Protein AF-A0A7K3GUL8-F1 (afdb_monomer)

Sequence (72 aa):
VPVSYSGGVFAARPVADAFRAELIRLDARFDLRPPLYEPVVGAVLHAASLAGTPLDDTARAALRSPQGPPAP

Nearest PDB structures (foldseek):
  6s84-assembly1_A  TM=4.867E-01  e=6.257E+00  Thermotoga maritima MSB8
  5cdi-assembly1_C  TM=2.851E-01  e=1.676E+00  Chlamydomonas reinhardtii
  3qpy-assembly1_C  TM=3.379E-01  e=6.706E+00  Neisseria meningitidis MC58

Secondary structure (DSSP, 8-state):
-EE---SGGGGSHHHHHHHHHHHHHTT---EE---SS-HHHHHHHHHHHHTT-PPPHHHHHHTSPP-PPP--

Structure (mmCIF, N/CA/C/O backbone):
data_AF-A0A7K3GUL8-F1
#
_entry.id   AF-A0A7K3GUL8-F1
#
loop_
_atom_site.group_PDB
_atom_site.id
_atom_site.type_symbol
_atom_site.label_atom_id
_atom_site.label_alt_id
_atom_site.label_comp_id
_atom_site.label_asym_id
_atom_site.label_entity_id
_atom_site.label_seq_id
_atom_site.pdbx_PDB_ins_code
_atom_site.Cartn_x
_atom_site.Cartn_y
_atom_site.Cartn_z
_atom_site.occupancy
_atom_site.B_iso_or_equiv
_atom_site.auth_seq_id
_atom_site.auth_comp_id
_atom_site.auth_asym_id
_atom_site.auth_atom_id
_atom_site.pdbx_PDB_model_num
ATOM 1 N N . VAL A 1 1 ? -6.109 -2.101 -11.542 1.00 77.06 1 VAL A N 1
ATOM 2 C CA . VAL A 1 1 ? -6.016 -2.393 -10.090 1.00 77.06 1 VAL A CA 1
ATOM 3 C C . VAL A 1 1 ? -4.788 -1.688 -9.535 1.00 77.06 1 VAL A C 1
ATOM 5 O O . VAL A 1 1 ? -3.728 -1.876 -10.118 1.00 77.06 1 VAL A O 1
ATOM 8 N N . PRO A 1 2 ? -4.905 -0.833 -8.504 1.00 76.94 2 PRO A N 1
ATOM 9 C CA . PRO A 1 2 ? -3.741 -0.175 -7.919 1.00 76.94 2 PRO A CA 1
ATOM 10 C C . PRO A 1 2 ? -2.830 -1.214 -7.263 1.00 76.94 2 PRO A C 1
ATOM 12 O O . PRO A 1 2 ? -3.297 -2.044 -6.483 1.00 76.94 2 PRO A O 1
ATOM 15 N N . VAL A 1 3 ? -1.544 -1.173 -7.594 1.00 79.38 3 VAL A N 1
ATOM 16 C CA . VAL A 1 3 ? -0.524 -2.063 -7.035 1.00 79.38 3 VAL A CA 1
ATOM 17 C C . VAL A 1 3 ? 0.644 -1.210 -6.565 1.00 79.38 3 VAL A C 1
ATOM 19 O O . VAL A 1 3 ? 1.094 -0.310 -7.271 1.00 79.38 3 VAL A O 1
ATOM 22 N N . SER A 1 4 ? 1.151 -1.515 -5.379 1.00 81.25 4 SER A N 1
ATOM 23 C CA . SER A 1 4 ? 2.384 -0.937 -4.852 1.00 81.25 4 SER A CA 1
ATOM 24 C C . SER A 1 4 ? 3.370 -2.059 -4.567 1.00 81.25 4 SER A C 1
ATOM 26 O O . SER A 1 4 ? 2.970 -3.152 -4.169 1.00 81.25 4 SER A O 1
ATOM 28 N N . TYR A 1 5 ? 4.657 -1.785 -4.759 1.00 80.81 5 TYR A N 1
ATOM 29 C CA . TYR A 1 5 ? 5.741 -2.670 -4.348 1.00 80.81 5 TYR A CA 1
ATOM 30 C C . TYR A 1 5 ? 6.599 -1.974 -3.291 1.00 80.81 5 TYR A C 1
ATOM 32 O O . TYR A 1 5 ? 6.752 -0.753 -3.289 1.00 80.81 5 TYR A O 1
ATOM 40 N N . SER A 1 6 ? 7.147 -2.763 -2.375 1.00 72.62 6 SER A N 1
ATOM 41 C CA . SER A 1 6 ? 8.016 -2.307 -1.290 1.00 72.62 6 SER A CA 1
ATOM 42 C C . SER A 1 6 ? 9.009 -3.410 -0.922 1.00 72.62 6 SER A C 1
ATOM 44 O O . SER A 1 6 ? 8.801 -4.568 -1.284 1.00 72.62 6 SER A O 1
ATOM 46 N N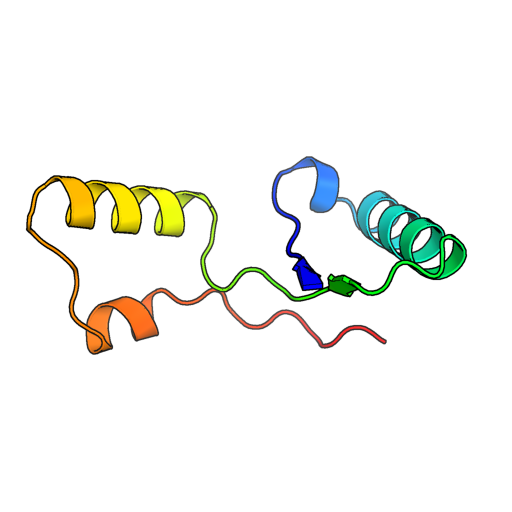 . GLY A 1 7 ? 10.049 -3.077 -0.158 1.00 76.75 7 GLY A N 1
ATOM 47 C CA . GLY A 1 7 ? 11.037 -4.036 0.348 1.00 76.75 7 GLY A CA 1
ATOM 48 C C . GLY A 1 7 ? 12.423 -3.859 -0.271 1.00 76.75 7 GLY A C 1
ATOM 49 O O . GLY A 1 7 ? 12.574 -3.261 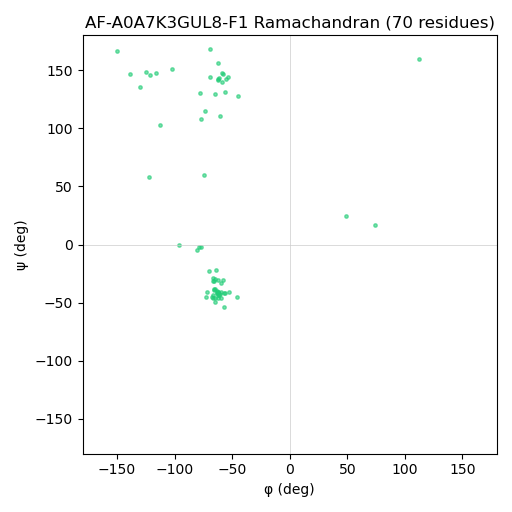-1.334 1.00 76.75 7 GLY A O 1
ATOM 50 N N . GLY A 1 8 ? 13.449 -4.385 0.406 1.00 80.88 8 GLY A N 1
ATOM 51 C CA . GLY A 1 8 ? 14.856 -4.102 0.088 1.00 80.88 8 GLY A CA 1
ATOM 52 C C . GLY A 1 8 ? 15.282 -4.463 -1.338 1.00 80.88 8 GLY A C 1
ATOM 53 O O . GLY A 1 8 ? 16.109 -3.774 -1.922 1.00 80.88 8 GLY A O 1
ATOM 54 N N . VAL A 1 9 ? 14.665 -5.481 -1.942 1.00 85.25 9 VAL A N 1
ATOM 55 C CA . VAL A 1 9 ? 14.921 -5.876 -3.339 1.00 85.25 9 VAL A CA 1
ATOM 56 C C . VAL A 1 9 ? 14.531 -4.766 -4.323 1.00 85.25 9 VAL A C 1
ATOM 58 O O . VAL A 1 9 ? 15.270 -4.487 -5.263 1.00 85.25 9 VAL A O 1
ATOM 61 N N . PHE A 1 10 ? 13.416 -4.076 -4.075 1.00 83.94 10 PHE A N 1
ATOM 62 C CA . PHE A 1 10 ? 12.941 -2.978 -4.920 1.00 83.94 10 PHE A CA 1
ATOM 63 C C . PHE A 1 10 ? 13.656 -1.645 -4.658 1.00 83.94 10 PHE A C 1
ATOM 65 O O . PHE A 1 10 ? 13.439 -0.689 -5.400 1.00 83.94 10 PHE A O 1
ATOM 72 N N . ALA A 1 11 ? 14.539 -1.573 -3.653 1.00 80.38 11 ALA A N 1
ATOM 73 C CA . ALA A 1 11 ? 15.436 -0.429 -3.484 1.00 80.38 11 ALA A CA 1
ATOM 74 C C . ALA A 1 11 ? 16.517 -0.382 -4.583 1.00 80.38 11 ALA A C 1
ATOM 76 O O . ALA A 1 11 ? 17.052 0.683 -4.894 1.00 80.38 11 ALA A O 1
ATOM 77 N N . ALA A 1 12 ? 16.824 -1.523 -5.210 1.00 87.00 12 ALA A N 1
ATOM 78 C CA . ALA A 1 12 ? 17.697 -1.573 -6.371 1.00 87.00 12 ALA A CA 1
ATOM 79 C C . ALA A 1 12 ? 16.940 -1.098 -7.622 1.00 87.00 12 ALA A C 1
ATOM 81 O O . ALA A 1 12 ? 16.102 -1.821 -8.163 1.00 87.00 12 ALA A O 1
ATOM 82 N N . ARG A 1 13 ? 17.281 0.099 -8.124 1.00 85.19 13 ARG A N 1
ATOM 83 C CA . ARG A 1 13 ? 16.682 0.683 -9.343 1.00 85.19 13 ARG A CA 1
ATOM 84 C C . ARG A 1 13 ? 16.581 -0.298 -10.527 1.00 85.19 13 ARG A C 1
ATOM 86 O O . ARG A 1 13 ? 15.490 -0.398 -11.078 1.00 85.19 13 ARG A O 1
ATOM 93 N N . PRO A 1 14 ? 17.620 -1.094 -10.866 1.00 90.06 14 PRO A N 1
ATOM 94 C CA . PRO A 1 14 ? 17.529 -2.035 -11.987 1.00 90.06 14 PRO A CA 1
ATOM 95 C C . PRO A 1 14 ? 16.416 -3.078 -11.827 1.00 90.06 14 PRO A C 1
ATOM 97 O O . PRO A 1 14 ? 15.808 -3.490 -12.811 1.00 90.06 14 PRO A O 1
ATOM 100 N N . VAL A 1 15 ? 16.130 -3.493 -10.589 1.00 89.75 15 VAL A N 1
ATOM 101 C CA . VAL A 1 15 ? 15.072 -4.468 -10.300 1.00 89.75 15 VAL A CA 1
ATOM 102 C C . VAL A 1 15 ? 13.695 -3.832 -10.468 1.00 89.75 15 VAL A C 1
ATOM 104 O O . VAL A 1 15 ? 12.820 -4.425 -11.097 1.00 89.75 15 VAL A O 1
ATOM 107 N N . ALA A 1 16 ? 13.505 -2.619 -9.944 1.00 86.06 16 ALA A N 1
ATOM 108 C CA . ALA A 1 16 ? 12.246 -1.890 -10.079 1.00 86.06 16 ALA A CA 1
ATOM 109 C C . ALA A 1 16 ? 11.916 -1.575 -11.550 1.00 86.06 16 ALA A C 1
ATOM 111 O O . ALA A 1 16 ? 10.770 -1.743 -11.974 1.00 86.06 16 ALA A O 1
ATOM 112 N N . ASP A 1 17 ? 12.923 -1.182 -12.332 1.00 88.75 17 ASP A N 1
ATOM 113 C CA . ASP A 1 17 ? 12.769 -0.852 -13.750 1.00 88.75 17 ASP A CA 1
ATOM 114 C C . ASP A 1 17 ? 12.408 -2.098 -14.579 1.00 88.75 17 ASP A C 1
ATOM 116 O O . ASP A 1 17 ? 11.446 -2.072 -15.351 1.00 88.75 17 ASP A O 1
ATOM 120 N N . ALA A 1 18 ? 13.108 -3.220 -14.369 1.00 90.75 18 ALA A N 1
ATOM 121 C CA . ALA A 1 18 ? 12.815 -4.482 -15.053 1.00 90.75 18 ALA A CA 1
ATOM 122 C C . ALA A 1 18 ? 11.417 -5.019 -14.707 1.00 90.75 18 ALA A C 1
ATOM 124 O O . ALA A 1 18 ? 10.673 -5.447 -15.590 1.00 90.75 18 ALA A O 1
ATOM 125 N N . PHE A 1 19 ? 11.027 -4.941 -13.432 1.00 88.00 19 PHE A N 1
ATOM 126 C CA . PHE A 1 19 ? 9.692 -5.337 -12.988 1.00 88.00 19 PHE A CA 1
ATOM 127 C C . PHE A 1 19 ? 8.600 -4.523 -13.689 1.00 88.00 19 PHE A C 1
ATOM 129 O O . PHE A 1 19 ? 7.633 -5.092 -14.194 1.00 88.00 19 PHE A O 1
ATOM 136 N N . ARG A 1 20 ? 8.769 -3.197 -13.777 1.00 86.25 20 ARG A N 1
ATOM 137 C CA . ARG A 1 20 ? 7.826 -2.317 -14.476 1.00 86.25 20 ARG A CA 1
ATOM 138 C C . ARG A 1 20 ? 7.736 -2.628 -15.971 1.00 86.25 20 ARG A C 1
ATOM 140 O O . ARG A 1 20 ? 6.633 -2.628 -16.513 1.00 86.25 20 ARG A O 1
ATOM 147 N N . ALA A 1 21 ? 8.864 -2.889 -16.627 1.00 88.94 21 ALA A N 1
ATOM 148 C CA . ALA A 1 21 ? 8.896 -3.210 -18.051 1.00 88.94 21 ALA A CA 1
ATOM 149 C C . ALA A 1 21 ? 8.130 -4.507 -18.365 1.00 88.94 21 ALA A C 1
ATOM 151 O O . ALA A 1 21 ? 7.299 -4.530 -19.273 1.00 88.94 21 ALA A O 1
ATOM 152 N N . GLU A 1 22 ? 8.346 -5.562 -17.575 1.00 89.94 22 GLU A N 1
ATOM 153 C CA . GLU A 1 22 ? 7.630 -6.832 -17.747 1.00 89.94 22 GLU A CA 1
ATOM 154 C C . GLU A 1 22 ? 6.138 -6.696 -17.473 1.00 89.94 22 GLU A C 1
ATOM 156 O O . GLU A 1 22 ? 5.311 -7.251 -18.194 1.00 89.94 22 GLU A O 1
ATOM 161 N N . LEU A 1 23 ? 5.785 -5.904 -16.467 1.00 85.56 23 LEU A N 1
ATOM 162 C CA . LEU A 1 23 ? 4.407 -5.563 -16.179 1.00 85.56 23 LEU A CA 1
ATOM 163 C C . LEU A 1 23 ? 3.735 -4.913 -17.404 1.00 85.56 23 LEU A C 1
ATOM 165 O O . LEU A 1 23 ? 2.710 -5.421 -17.864 1.00 85.56 23 LEU A O 1
A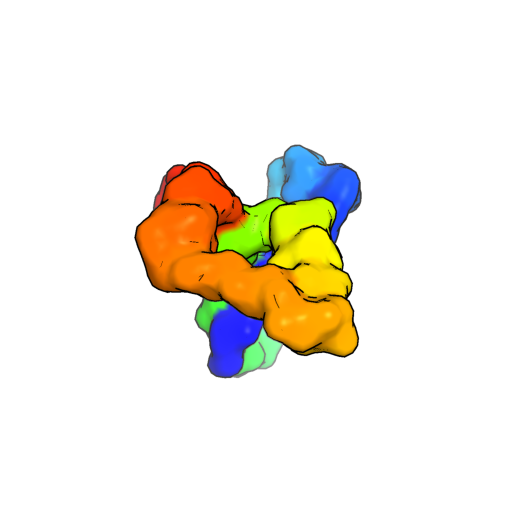TOM 169 N N . ILE A 1 24 ? 4.318 -3.851 -17.971 1.00 84.75 24 ILE A N 1
ATOM 170 C CA . ILE A 1 24 ? 3.791 -3.183 -19.178 1.00 84.75 24 ILE A CA 1
ATOM 171 C C . ILE A 1 24 ? 3.640 -4.178 -20.338 1.00 84.75 24 ILE A C 1
ATOM 173 O O . ILE A 1 24 ? 2.621 -4.177 -21.026 1.00 84.75 24 ILE A O 1
ATOM 177 N N . ARG A 1 25 ? 4.622 -5.068 -20.530 1.00 87.12 25 ARG A N 1
ATOM 178 C CA . ARG A 1 25 ? 4.611 -6.082 -21.596 1.00 87.12 25 ARG A CA 1
ATOM 179 C C . ARG A 1 25 ? 3.453 -7.077 -21.471 1.00 87.12 25 ARG A C 1
ATOM 181 O O . ARG A 1 25 ? 2.989 -7.595 -22.483 1.00 87.12 25 ARG A O 1
ATOM 188 N N . LEU A 1 26 ? 2.996 -7.363 -20.255 1.00 85.00 26 LEU A N 1
ATOM 189 C CA . LEU A 1 26 ? 1.897 -8.299 -20.003 1.00 85.00 26 LEU A CA 1
ATOM 190 C C . LEU A 1 26 ? 0.505 -7.705 -20.296 1.00 85.00 26 LEU A C 1
ATOM 192 O O . LEU A 1 26 ? -0.479 -8.422 -20.126 1.00 85.00 26 LEU A O 1
ATOM 196 N N . ASP A 1 27 ? 0.409 -6.426 -20.695 1.00 72.69 27 ASP A N 1
ATOM 197 C CA . ASP A 1 27 ? -0.848 -5.666 -20.872 1.00 72.69 27 ASP A CA 1
ATOM 198 C C . ASP A 1 27 ? -1.804 -5.789 -19.671 1.00 72.69 27 ASP A C 1
ATOM 200 O O . ASP A 1 27 ? -3.032 -5.673 -19.757 1.00 72.69 27 ASP A O 1
ATOM 204 N N . ALA A 1 28 ? -1.248 -6.080 -18.496 1.00 68.44 28 ALA A N 1
ATOM 205 C CA . ALA A 1 28 ? -2.069 -6.273 -17.327 1.00 68.44 28 ALA A CA 1
ATOM 206 C C . ALA A 1 28 ? -2.501 -4.895 -16.811 1.00 68.44 28 ALA A C 1
ATOM 208 O O . ALA A 1 28 ? -1.711 -3.967 -16.650 1.00 68.44 28 ALA A O 1
ATOM 2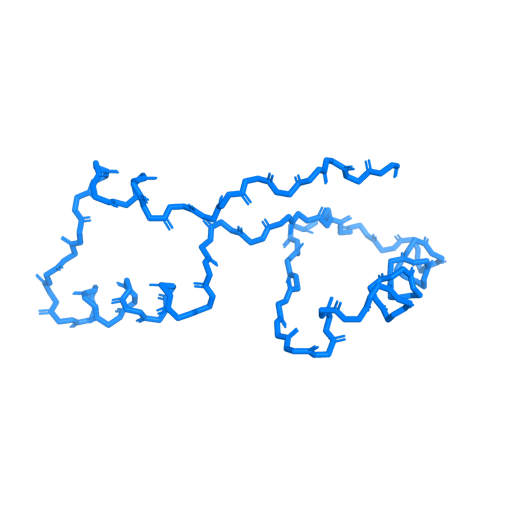09 N N . ARG A 1 29 ? -3.808 -4.750 -16.573 1.00 77.94 29 ARG A N 1
ATOM 210 C CA . ARG A 1 29 ? -4.444 -3.495 -16.152 1.00 77.94 29 ARG A CA 1
ATOM 211 C C . ARG A 1 29 ? -4.152 -3.181 -14.682 1.00 77.94 29 ARG A C 1
ATOM 213 O O . ARG A 1 29 ? -5.076 -3.104 -13.861 1.00 77.94 29 ARG A O 1
ATOM 220 N N . PHE A 1 30 ? -2.890 -3.031 -14.304 1.00 76.38 30 PHE A N 1
ATOM 221 C CA . PHE A 1 30 ? -2.497 -2.495 -13.002 1.00 76.38 30 PHE A CA 1
ATOM 222 C C . PHE A 1 30 ? -2.049 -1.038 -13.139 1.00 76.38 30 PHE A C 1
ATOM 224 O O . PHE A 1 30 ? -1.569 -0.593 -14.174 1.00 76.38 30 PHE A O 1
ATOM 231 N N . ASP A 1 31 ? -2.251 -0.294 -12.063 1.00 81.06 31 ASP A N 1
ATOM 232 C CA . ASP A 1 31 ? -1.788 1.077 -11.913 1.00 81.06 31 ASP A CA 1
ATOM 233 C C . ASP A 1 31 ? -0.726 1.053 -10.815 1.00 81.06 31 ASP A C 1
ATOM 235 O O . ASP A 1 31 ? -1.046 0.858 -9.637 1.00 81.06 31 ASP A O 1
ATOM 239 N N . LEU A 1 32 ? 0.543 1.120 -11.224 1.00 80.69 32 LEU A N 1
ATOM 240 C CA . LEU A 1 32 ? 1.671 1.094 -10.302 1.00 80.69 32 LEU A CA 1
ATOM 241 C C . LEU A 1 32 ? 1.773 2.435 -9.583 1.00 80.69 32 LEU A C 1
ATOM 243 O O . LEU A 1 32 ? 2.094 3.454 -10.190 1.00 80.69 32 LEU A O 1
ATOM 247 N N . ARG A 1 33 ? 1.570 2.414 -8.266 1.00 83.31 33 ARG A N 1
ATOM 248 C CA . ARG A 1 33 ? 1.627 3.605 -7.416 1.00 83.31 33 ARG A CA 1
ATOM 249 C C . ARG A 1 33 ? 2.626 3.415 -6.280 1.00 83.31 33 ARG A C 1
ATOM 251 O O . ARG A 1 33 ? 2.756 2.294 -5.777 1.00 83.31 33 ARG A O 1
ATOM 258 N N . PRO A 1 34 ? 3.292 4.488 -5.821 1.00 80.81 34 PRO A N 1
ATOM 259 C CA . PRO A 1 34 ? 4.047 4.422 -4.578 1.00 80.81 34 PRO A CA 1
ATOM 260 C C . PRO A 1 34 ? 3.115 4.016 -3.424 1.00 80.81 34 PRO A C 1
ATOM 262 O O . PRO A 1 34 ? 1.927 4.366 -3.445 1.00 80.81 34 PRO A O 1
ATOM 265 N N . PRO A 1 35 ? 3.620 3.268 -2.429 1.00 84.38 35 PRO A N 1
ATOM 266 C CA . PRO A 1 35 ? 2.816 2.901 -1.275 1.00 84.38 35 PRO A CA 1
ATOM 267 C C . PRO A 1 35 ? 2.366 4.160 -0.522 1.00 84.38 35 PRO A C 1
ATOM 269 O O . PRO A 1 35 ? 3.105 5.136 -0.413 1.00 84.38 35 PRO A O 1
ATOM 272 N N . LEU A 1 36 ? 1.138 4.144 0.004 1.00 88.69 36 LEU A N 1
ATOM 273 C CA . LEU A 1 36 ? 0.603 5.262 0.796 1.00 88.69 36 LEU A CA 1
ATOM 274 C C . LEU A 1 36 ? 1.341 5.437 2.132 1.00 88.69 36 LEU A C 1
ATOM 276 O O . LEU A 1 36 ? 1.411 6.549 2.651 1.00 88.69 36 LEU A O 1
ATOM 280 N N . TYR A 1 37 ? 1.869 4.340 2.673 1.00 90.12 37 TYR A N 1
ATOM 281 C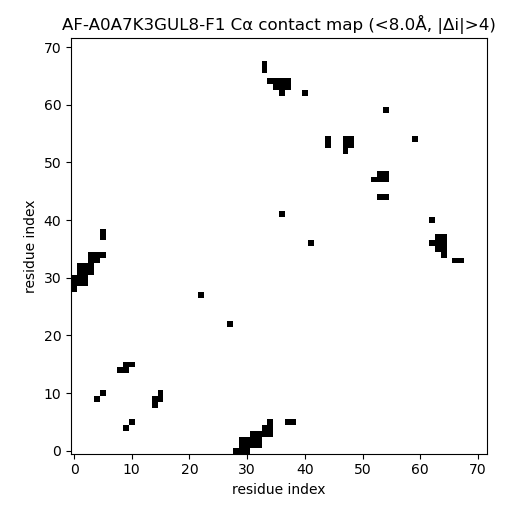 CA . TYR A 1 37 ? 2.593 4.256 3.936 1.00 90.12 37 TYR A CA 1
ATOM 282 C C . TYR A 1 37 ? 3.793 3.332 3.767 1.00 90.12 37 TYR A C 1
ATOM 284 O O . TYR A 1 37 ? 3.687 2.316 3.075 1.00 90.12 37 TYR A O 1
ATOM 292 N N . GLU A 1 38 ? 4.888 3.618 4.469 1.00 88.12 38 GLU A N 1
ATOM 293 C CA . GLU A 1 38 ? 5.981 2.658 4.583 1.00 88.12 38 GLU A CA 1
ATOM 294 C C . GLU A 1 38 ? 5.466 1.355 5.211 1.00 88.12 38 GLU A C 1
ATOM 296 O O . GLU A 1 38 ? 4.582 1.405 6.075 1.00 88.12 38 GLU A O 1
ATOM 301 N N . PRO A 1 39 ? 6.015 0.182 4.848 1.00 86.81 39 PRO A N 1
ATOM 302 C CA . PRO A 1 39 ? 5.510 -1.100 5.339 1.00 86.81 39 PRO A CA 1
ATOM 303 C C . PRO A 1 39 ? 5.411 -1.175 6.868 1.00 86.81 39 PRO A C 1
ATOM 305 O O . PRO A 1 39 ? 4.414 -1.654 7.407 1.00 86.81 39 PRO A O 1
ATOM 308 N N . VAL A 1 40 ? 6.414 -0.638 7.572 1.00 90.25 40 VAL A N 1
ATOM 309 C CA . VAL A 1 40 ? 6.428 -0.592 9.042 1.00 90.25 40 VAL A CA 1
ATOM 310 C C . VAL A 1 40 ? 5.315 0.298 9.603 1.00 90.25 40 VAL A C 1
ATOM 312 O O . VAL A 1 40 ? 4.667 -0.064 10.581 1.00 90.25 40 VAL A O 1
ATOM 315 N N . VAL A 1 41 ? 5.028 1.426 8.951 1.00 92.31 41 VAL A N 1
ATOM 316 C CA . VAL A 1 41 ? 3.949 2.340 9.343 1.00 92.31 41 VAL A CA 1
ATOM 317 C C . VAL A 1 41 ? 2.595 1.671 9.124 1.00 92.31 41 VAL A C 1
ATOM 319 O O . VAL A 1 41 ? 1.751 1.685 10.018 1.00 92.31 41 VAL A O 1
ATOM 322 N N . GLY A 1 42 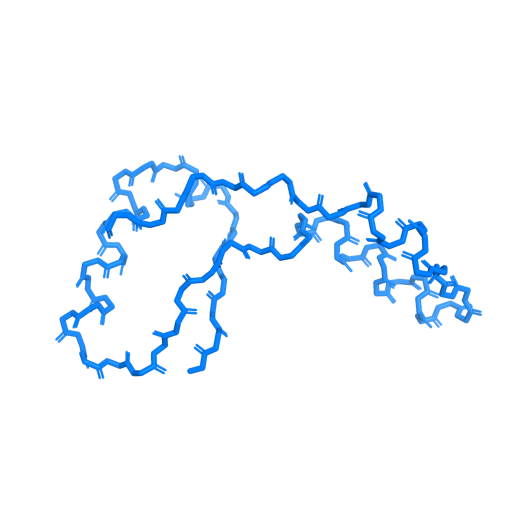? 2.400 1.024 7.971 1.00 91.44 42 GLY A N 1
ATOM 323 C CA . GLY A 1 42 ? 1.184 0.265 7.680 1.00 91.44 42 GLY A CA 1
ATOM 324 C C . GLY A 1 42 ? 0.916 -0.833 8.715 1.00 91.44 42 GLY A C 1
ATOM 325 O O . GLY A 1 42 ? -0.217 -0.976 9.174 1.00 91.44 42 GLY A O 1
ATOM 326 N N . ALA A 1 43 ? 1.959 -1.550 9.144 1.00 92.56 43 ALA A N 1
ATOM 327 C CA . ALA A 1 43 ? 1.852 -2.568 10.188 1.00 92.56 43 ALA A CA 1
ATOM 328 C C . ALA A 1 43 ? 1.407 -1.980 11.539 1.00 92.56 43 ALA A C 1
ATOM 330 O O . ALA A 1 43 ? 0.526 -2.539 12.190 1.00 92.56 43 ALA A O 1
ATOM 331 N N . VAL A 1 44 ? 1.959 -0.831 11.942 1.00 94.50 44 VAL A N 1
ATOM 332 C CA . VAL A 1 44 ? 1.572 -0.154 13.191 1.00 94.50 44 VAL A CA 1
ATOM 333 C C . VAL A 1 44 ? 0.131 0.357 13.128 1.00 94.50 44 VAL A C 1
ATOM 335 O O . VAL A 1 44 ? -0.624 0.153 14.075 1.00 94.50 44 VAL A O 1
ATOM 338 N N . LEU A 1 45 ? -0.285 0.960 12.009 1.00 95.19 45 LEU A N 1
ATOM 339 C CA . LEU A 1 45 ? -1.675 1.392 11.812 1.00 95.19 45 LEU A CA 1
ATOM 340 C C . LEU A 1 45 ? -2.649 0.211 11.906 1.00 95.19 45 LEU A C 1
ATOM 342 O O . LEU A 1 45 ? -3.713 0.327 12.516 1.00 95.19 45 LEU A O 1
ATOM 346 N N . HIS A 1 46 ? -2.274 -0.934 11.334 1.00 94.50 46 HIS A N 1
ATOM 347 C CA . HIS A 1 46 ? -3.067 -2.152 11.428 1.00 94.50 46 HIS A CA 1
ATOM 348 C C . HIS A 1 46 ? -3.158 -2.661 12.873 1.00 94.50 46 HIS A C 1
ATOM 350 O O . HIS A 1 46 ? -4.256 -2.937 13.353 1.00 94.50 46 HIS A O 1
ATOM 356 N N . ALA A 1 47 ? -2.037 -2.707 13.597 1.00 96.88 47 ALA A N 1
ATOM 357 C CA . ALA A 1 47 ? -2.012 -3.101 15.004 1.00 96.88 47 ALA A CA 1
ATOM 358 C C . ALA A 1 47 ? -2.865 -2.172 15.890 1.00 96.88 47 ALA A C 1
ATOM 360 O O . ALA A 1 47 ? -3.631 -2.657 16.718 1.00 96.88 47 ALA A O 1
ATOM 361 N N . ALA A 1 48 ? -2.797 -0.855 15.678 1.00 96.75 48 ALA A N 1
ATOM 362 C CA . ALA A 1 48 ? -3.607 0.129 16.401 1.00 96.75 48 ALA A CA 1
ATOM 363 C C . ALA A 1 48 ? -5.113 -0.069 16.152 1.00 96.75 48 ALA A C 1
ATOM 365 O O . ALA A 1 48 ? -5.918 -0.033 17.082 1.00 96.75 48 ALA A O 1
ATOM 366 N N . SER A 1 49 ? -5.497 -0.365 14.905 1.00 95.75 49 SER A N 1
ATOM 367 C CA . SER A 1 49 ? -6.877 -0.728 14.572 1.00 95.75 49 SER A CA 1
ATOM 368 C C . SER A 1 49 ? -7.326 -2.005 15.289 1.00 95.75 49 SER A C 1
ATOM 370 O O . SER A 1 49 ? -8.446 -2.044 15.792 1.00 95.75 49 SER A O 1
ATOM 372 N N . LEU A 1 50 ? -6.479 -3.040 1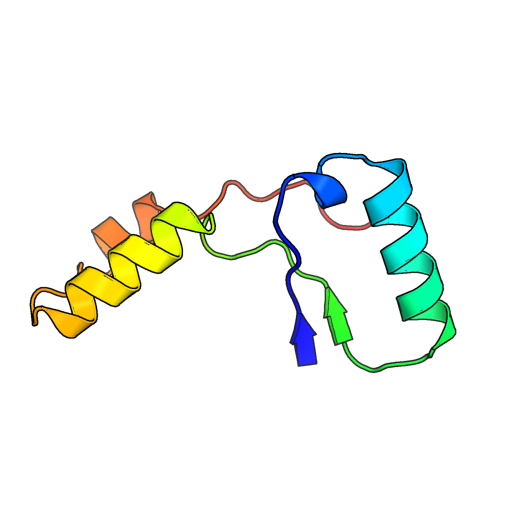5.346 1.00 97.62 50 LEU A N 1
ATOM 373 C CA . LEU A 1 50 ? -6.784 -4.292 16.051 1.00 97.62 50 LEU A CA 1
ATOM 374 C C . LEU A 1 50 ? -6.889 -4.099 17.571 1.00 97.62 50 LEU A C 1
ATOM 376 O O . LEU A 1 50 ? -7.680 -4.777 18.219 1.00 97.62 50 LEU A O 1
ATOM 380 N N . ALA A 1 51 ? -6.127 -3.161 18.133 1.00 97.75 51 ALA A N 1
ATOM 381 C CA . ALA A 1 51 ? -6.152 -2.816 19.553 1.00 97.75 51 ALA A CA 1
ATOM 382 C C . ALA A 1 51 ? -7.333 -1.908 19.955 1.00 97.75 51 ALA A C 1
ATOM 384 O O . ALA A 1 51 ? -7.472 -1.580 21.132 1.00 97.75 51 ALA A O 1
ATOM 385 N N . GLY A 1 52 ? -8.178 -1.484 19.006 1.00 97.50 52 GLY A N 1
ATOM 386 C CA . GLY A 1 52 ? -9.299 -0.576 19.272 1.00 97.50 52 GLY A CA 1
ATOM 387 C C . GLY A 1 52 ? -8.882 0.879 19.508 1.00 97.50 52 GLY A C 1
ATOM 388 O O . GLY A 1 52 ? -9.674 1.668 20.017 1.00 97.50 52 GLY A O 1
ATOM 389 N N . THR A 1 53 ? -7.657 1.249 19.127 1.00 96.88 53 THR A N 1
ATOM 390 C CA . THR A 1 53 ? -7.096 2.600 19.273 1.00 96.88 53 THR A CA 1
ATOM 391 C C . THR A 1 53 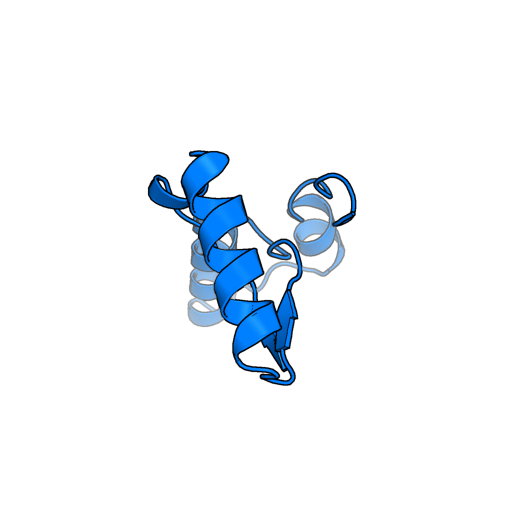? -6.652 3.169 17.919 1.00 96.88 53 THR A C 1
ATOM 393 O O . THR A 1 53 ? -5.479 3.502 17.733 1.00 96.88 53 THR A O 1
ATOM 396 N N . PRO A 1 54 ? -7.560 3.275 16.926 1.00 95.19 54 PRO A N 1
ATOM 397 C CA . PRO A 1 54 ? -7.198 3.779 15.608 1.00 95.19 54 PRO A CA 1
ATOM 398 C C . PRO A 1 54 ? -6.710 5.230 15.690 1.00 95.19 54 PRO A C 1
ATOM 400 O O . PRO A 1 54 ? -7.258 6.048 16.428 1.00 95.19 54 PRO A O 1
ATOM 403 N N . LEU A 1 55 ? -5.688 5.551 14.896 1.00 94.38 55 LEU A N 1
ATOM 404 C CA . LEU A 1 55 ? -5.210 6.922 14.749 1.00 94.38 55 LEU A CA 1
ATOM 405 C C . LEU A 1 55 ? -6.247 7.760 13.997 1.00 94.38 55 LEU A C 1
ATOM 407 O O . LEU A 1 55 ? -6.867 7.277 13.045 1.00 94.38 55 LEU A O 1
ATOM 411 N N . ASP A 1 56 ? -6.376 9.027 14.389 1.00 95.25 56 ASP A N 1
ATOM 412 C CA . ASP A 1 56 ? -7.197 9.988 13.660 1.00 95.25 56 ASP A CA 1
ATOM 413 C C . ASP A 1 56 ? -6.596 10.345 12.288 1.00 95.25 56 ASP A C 1
ATOM 415 O O . ASP A 1 56 ? -5.449 10.019 11.957 1.00 95.25 56 ASP A O 1
ATOM 419 N N . ASP A 1 57 ? -7.390 11.015 11.456 1.00 93.81 57 ASP A N 1
ATOM 420 C CA . ASP A 1 57 ? -6.984 11.344 10.090 1.00 93.81 57 ASP A CA 1
ATOM 421 C C . ASP A 1 57 ? -5.796 12.310 10.031 1.00 93.81 57 ASP A C 1
ATOM 423 O O . ASP A 1 57 ? -4.985 12.220 9.106 1.00 93.81 57 ASP A O 1
ATOM 427 N N . THR A 1 58 ? -5.645 13.184 11.027 1.00 95.88 58 THR A N 1
ATOM 428 C CA . THR A 1 58 ? -4.512 14.111 11.126 1.00 95.88 58 THR A CA 1
ATOM 429 C C . THR A 1 58 ? -3.211 13.338 11.321 1.00 95.88 58 THR A C 1
ATOM 431 O O . THR A 1 58 ? -2.250 13.520 10.569 1.00 95.88 58 THR A O 1
ATOM 434 N N . ALA A 1 59 ? -3.191 12.412 12.278 1.00 93.44 59 ALA A N 1
ATOM 435 C CA . ALA A 1 59 ? -2.041 11.565 12.549 1.00 93.44 59 ALA A CA 1
ATOM 436 C C . ALA A 1 59 ? -1.752 10.624 11.368 1.00 93.44 59 ALA A C 1
ATOM 438 O O . ALA A 1 59 ? -0.601 10.448 10.969 1.00 93.44 59 ALA A O 1
ATOM 439 N N . ARG A 1 60 ? -2.792 10.078 10.726 1.00 93.88 60 ARG A N 1
ATOM 440 C CA . ARG A 1 60 ? -2.645 9.254 9.514 1.00 93.88 60 ARG A CA 1
ATOM 441 C C . ARG A 1 60 ? -2.119 10.039 8.315 1.00 93.88 60 ARG A C 1
ATOM 443 O O . ARG A 1 60 ? -1.450 9.446 7.472 1.00 93.88 60 ARG A O 1
ATOM 450 N N . ALA A 1 61 ? -2.423 11.329 8.194 1.00 92.69 61 ALA A N 1
ATOM 451 C CA . ALA A 1 61 ? -1.890 12.174 7.129 1.00 92.69 61 ALA A CA 1
ATOM 452 C C . ALA A 1 61 ? -0.399 12.469 7.338 1.00 92.69 61 ALA A C 1
ATOM 454 O O . ALA A 1 61 ? 0.369 12.391 6.380 1.00 92.69 61 ALA A O 1
ATOM 455 N N . ALA A 1 62 ? 0.015 12.722 8.583 1.00 92.44 62 ALA A N 1
ATOM 456 C CA . ALA A 1 62 ? 1.410 12.993 8.939 1.00 92.44 62 ALA A CA 1
ATOM 457 C C . ALA A 1 62 ? 2.359 11.805 8.681 1.00 92.44 62 ALA A C 1
ATOM 459 O O . ALA A 1 62 ? 3.562 11.997 8.537 1.00 92.44 62 ALA A O 1
ATOM 460 N N . LEU A 1 63 ? 1.819 10.586 8.607 1.00 93.38 63 LEU A N 1
ATOM 461 C CA . LEU A 1 63 ? 2.580 9.346 8.433 1.00 93.38 63 LEU A CA 1
ATOM 462 C C . LEU A 1 63 ? 2.671 8.850 6.981 1.00 93.38 63 LEU A C 1
ATOM 464 O O . LEU A 1 63 ? 3.254 7.791 6.740 1.00 93.38 63 LEU A O 1
ATOM 468 N N . ARG A 1 64 ? 2.069 9.553 6.012 1.00 91.56 64 ARG A N 1
ATOM 469 C CA . ARG A 1 64 ? 2.103 9.128 4.603 1.00 91.56 64 ARG A CA 1
ATOM 470 C C . ARG A 1 64 ? 3.536 9.098 4.076 1.00 91.56 64 ARG A C 1
ATOM 472 O O 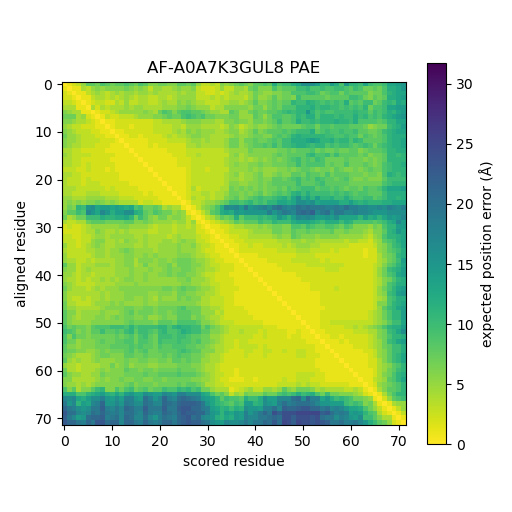. ARG A 1 64 ? 4.328 9.986 4.390 1.00 91.56 64 ARG A O 1
ATOM 479 N N . SER A 1 65 ? 3.851 8.108 3.240 1.00 84.62 65 SER A N 1
ATOM 480 C CA . SER A 1 65 ? 5.161 8.048 2.589 1.00 84.62 65 SER A CA 1
ATOM 481 C C . SER A 1 65 ? 5.394 9.317 1.761 1.00 84.62 65 SER A C 1
ATOM 483 O O . SER A 1 65 ? 4.466 9.787 1.087 1.00 84.62 65 SER A O 1
ATOM 485 N N . PRO A 1 66 ? 6.618 9.876 1.773 1.00 74.12 66 PRO A N 1
ATOM 486 C CA . PRO A 1 66 ? 6.968 10.954 0.864 1.00 74.12 66 PRO A CA 1
ATOM 487 C C . PRO A 1 66 ? 6.725 10.483 -0.572 1.00 74.12 66 PRO A C 1
ATOM 489 O O . PRO A 1 66 ? 7.116 9.380 -0.957 1.00 74.12 66 PRO A O 1
ATOM 492 N N . GLN A 1 67 ? 6.031 11.306 -1.356 1.00 62.25 67 GLN A N 1
ATOM 493 C CA . GLN A 1 67 ? 5.761 11.008 -2.759 1.00 62.25 67 GLN A CA 1
ATOM 494 C C . GLN A 1 67 ? 7.108 10.887 -3.486 1.00 62.25 67 GLN A C 1
ATOM 496 O O . GLN A 1 67 ? 7.826 11.874 -3.638 1.00 62.25 67 GLN A O 1
ATOM 501 N N . GLY A 1 68 ? 7.468 9.672 -3.907 1.00 56.22 68 GLY A N 1
ATOM 502 C CA . GLY A 1 68 ? 8.557 9.476 -4.861 1.00 56.22 68 GLY A CA 1
ATOM 503 C C . GLY A 1 68 ? 8.218 10.158 -6.193 1.00 56.22 68 GLY A C 1
ATOM 504 O O . GLY A 1 68 ? 7.033 10.365 -6.474 1.00 56.22 68 GLY A O 1
ATOM 505 N N . PRO A 1 69 ? 9.221 10.527 -7.012 1.00 43.44 69 PRO A N 1
ATOM 506 C CA . PRO A 1 69 ? 8.971 11.186 -8.289 1.00 43.44 69 PRO A CA 1
ATOM 507 C C . PRO A 1 69 ? 7.995 10.355 -9.138 1.00 43.44 69 PRO A C 1
ATOM 509 O O . PRO A 1 69 ? 8.040 9.119 -9.076 1.00 43.44 69 PRO A O 1
ATOM 512 N N . PRO A 1 70 ? 7.103 11.008 -9.907 1.00 42.59 70 PRO A N 1
ATOM 513 C CA . PRO A 1 70 ? 6.173 10.299 -10.766 1.00 42.59 70 PRO A CA 1
ATOM 514 C C . PRO A 1 70 ? 6.940 9.364 -11.701 1.00 42.59 70 PRO A C 1
ATOM 516 O O . PRO A 1 70 ? 8.033 9.672 -12.178 1.00 42.59 70 PRO A O 1
ATOM 519 N N . ALA A 1 71 ? 6.344 8.197 -11.925 1.00 45.12 71 ALA A N 1
ATOM 520 C CA . ALA A 1 71 ? 6.708 7.303 -13.005 1.00 45.12 71 ALA A CA 1
ATOM 521 C C . ALA A 1 71 ? 6.882 8.094 -14.323 1.00 45.12 71 ALA A C 1
ATOM 523 O O . ALA A 1 71 ? 5.950 8.831 -14.650 1.00 45.12 71 ALA A O 1
ATOM 524 N N . PRO A 1 72 ? 8.014 7.972 -15.048 1.00 43.38 72 PRO A N 1
ATOM 525 C CA . PRO A 1 72 ? 8.094 8.464 -16.422 1.00 43.38 72 PRO A CA 1
ATOM 526 C C . PRO A 1 72 ? 7.121 7.707 -17.331 1.00 43.38 72 PRO A C 1
ATOM 528 O O . PRO A 1 72 ? 6.853 6.513 -17.038 1.00 43.38 72 PRO A O 1
#

Mean predicted aligned error: 6.4 Å

Solvent-accessible surface area (backbone atoms only — not comparable to full-atom values): 4470 Å² total; per-residue (Å²): 81,84,44,60,80,80,57,77,72,56,70,40,60,71,52,43,52,52,51,52,53,54,46,62,72,66,71,57,74,59,43,82,42,82,48,68,38,47,70,70,54,47,51,50,56,51,51,27,48,75,70,74,54,60,77,52,71,68,60,55,57,75,57,43,42,80,82,68,81,78,83,130

Foldseek 3Di:
DEDEDDDDQCVPVVSVVVVVVVVVVVVDPYDYAHDQAHPVVVVVQVVCVVVVNHDDPVVSNVGTDDGDDDDD

pLDDT: mean 84.19, std 12.84, range [42.59, 97.75]

Radius of gyration: 14.87 Å; Cα contacts (8 Å, |Δi|>4): 47; chains: 1; bounding box: 27×22×41 Å